Protein AF-A0A1H6DBE1-F1 (afdb_monomer_lite)

Structure (mmCIF, N/CA/C/O backbone):
data_AF-A0A1H6DBE1-F1
#
_entry.id   AF-A0A1H6DBE1-F1
#
loop_
_atom_site.group_PDB
_atom_site.id
_atom_site.type_symbol
_atom_site.label_atom_id
_atom_site.label_alt_id
_atom_site.label_comp_id
_atom_site.label_asym_id
_atom_site.label_entity_id
_atom_site.label_seq_id
_atom_site.pdbx_PDB_ins_code
_atom_site.Cartn_x
_atom_site.Cartn_y
_atom_site.Cartn_z
_atom_site.occupancy
_atom_site.B_iso_or_equiv
_atom_site.auth_seq_id
_atom_site.auth_comp_id
_atom_site.auth_asym_id
_atom_site.auth_atom_id
_atom_site.pdbx_PDB_model_num
ATOM 1 N N . MET A 1 1 ? 1.723 6.134 -10.679 1.00 71.75 1 MET A N 1
ATOM 2 C CA . MET A 1 1 ? 2.268 5.946 -9.319 1.00 71.75 1 MET A CA 1
ATOM 3 C C . MET A 1 1 ? 1.176 5.659 -8.293 1.00 71.75 1 MET A C 1
ATOM 5 O O . MET A 1 1 ? 1.279 4.642 -7.629 1.00 71.75 1 MET A O 1
ATOM 9 N N . VAL A 1 2 ? 0.100 6.456 -8.243 1.00 80.38 2 VAL A N 1
ATOM 10 C CA . VAL A 1 2 ? -1.023 6.272 -7.298 1.00 80.38 2 VAL A CA 1
ATOM 11 C C . VAL A 1 2 ? -1.564 4.836 -7.255 1.00 80.38 2 VAL A C 1
ATOM 13 O O . VAL A 1 2 ? -1.661 4.280 -6.175 1.00 80.38 2 VAL A O 1
ATOM 16 N N . LEU A 1 3 ? -1.821 4.201 -8.408 1.00 84.25 3 LEU A N 1
ATOM 17 C CA . LEU A 1 3 ? -2.303 2.810 -8.471 1.00 84.25 3 LEU A CA 1
ATOM 18 C C . LEU A 1 3 ? -1.393 1.820 -7.725 1.00 84.25 3 LEU A C 1
ATOM 20 O O . LEU A 1 3 ? -1.871 1.004 -6.944 1.00 84.25 3 LEU A O 1
ATOM 24 N N . TRP A 1 4 ? -0.082 1.899 -7.964 1.00 81.94 4 TRP A N 1
ATOM 25 C CA . TRP A 1 4 ? 0.892 1.020 -7.317 1.00 81.94 4 TRP A CA 1
ATOM 26 C C . TRP A 1 4 ? 0.990 1.306 -5.817 1.00 81.94 4 TRP A C 1
ATOM 28 O O . TRP A 1 4 ? 1.005 0.368 -5.029 1.00 81.94 4 TRP A O 1
ATOM 38 N N . THR A 1 5 ? 0.979 2.580 -5.411 1.00 85.25 5 THR A N 1
ATOM 39 C CA . THR A 1 5 ? 0.935 2.971 -3.994 1.00 85.25 5 THR A CA 1
ATOM 40 C C . THR A 1 5 ? -0.313 2.426 -3.302 1.00 85.25 5 THR A C 1
ATOM 42 O O . THR A 1 5 ? -0.200 1.849 -2.229 1.00 85.25 5 THR A O 1
ATOM 45 N N . THR A 1 6 ? -1.490 2.535 -3.924 1.00 88.81 6 THR A N 1
ATOM 46 C CA . THR A 1 6 ? -2.733 1.970 -3.382 1.00 88.81 6 THR A CA 1
ATOM 47 C C . THR A 1 6 ? -2.636 0.457 -3.223 1.00 88.81 6 THR A C 1
ATOM 49 O O . THR A 1 6 ? -2.964 -0.056 -2.160 1.00 88.81 6 THR A O 1
ATOM 52 N N . ARG A 1 7 ? -2.145 -0.252 -4.247 1.00 89.06 7 ARG A N 1
ATOM 53 C CA . ARG A 1 7 ? -2.061 -1.718 -4.229 1.00 89.06 7 ARG A CA 1
ATOM 54 C C . ARG A 1 7 ? -1.073 -2.240 -3.174 1.00 89.06 7 ARG A C 1
ATOM 56 O O . ARG A 1 7 ? -1.335 -3.268 -2.566 1.00 89.06 7 ARG A O 1
ATOM 63 N N . TYR A 1 8 ? 0.029 -1.527 -2.925 1.00 88.31 8 TYR A N 1
ATOM 64 C CA . TYR A 1 8 ? 0.965 -1.873 -1.846 1.00 88.31 8 TYR A CA 1
ATOM 65 C C . TYR A 1 8 ? 0.443 -1.516 -0.451 1.00 88.31 8 TYR A C 1
ATOM 67 O O . TYR A 1 8 ? 0.695 -2.269 0.482 1.00 88.31 8 TYR A O 1
ATOM 75 N N . ILE A 1 9 ? -0.284 -0.402 -0.292 1.00 89.12 9 ILE A N 1
ATOM 76 C CA . ILE A 1 9 ? -0.931 -0.061 0.987 1.00 89.12 9 ILE A CA 1
ATOM 77 C C . ILE A 1 9 ? -1.951 -1.142 1.366 1.00 89.12 9 ILE A C 1
ATOM 79 O O . ILE A 1 9 ? -1.980 -1.563 2.516 1.00 89.12 9 ILE A O 1
ATOM 83 N N . ASP A 1 10 ? -2.744 -1.611 0.403 1.00 89.56 10 ASP A N 1
ATOM 84 C CA . ASP A 1 10 ? -3.721 -2.687 0.605 1.00 89.56 10 ASP A CA 1
ATOM 85 C C . ASP A 1 10 ? -3.042 -3.996 1.044 1.00 89.56 10 ASP A C 1
ATOM 87 O O . ASP A 1 10 ? -3.362 -4.540 2.099 1.00 89.56 10 ASP A O 1
ATOM 91 N N . ALA A 1 11 ? -1.998 -4.419 0.320 1.00 90.75 11 ALA A N 1
ATOM 92 C CA . ALA A 1 11 ? -1.211 -5.597 0.684 1.00 90.75 11 ALA A CA 1
ATOM 93 C C . ALA A 1 11 ? -0.566 -5.485 2.078 1.00 90.75 11 ALA A C 1
ATOM 95 O O . ALA A 1 11 ? -0.509 -6.470 2.811 1.00 90.75 11 ALA A O 1
ATOM 96 N N . ALA A 1 12 ? -0.097 -4.293 2.463 1.00 89.44 12 ALA A N 1
ATOM 97 C CA . ALA A 1 12 ? 0.469 -4.059 3.790 1.00 89.44 12 ALA A CA 1
ATOM 98 C C . ALA A 1 12 ? -0.591 -4.175 4.893 1.00 89.44 12 ALA A C 1
ATOM 100 O O . ALA A 1 12 ? -0.334 -4.774 5.934 1.00 89.44 12 ALA A O 1
ATOM 101 N N . VAL A 1 13 ? -1.796 -3.645 4.667 1.00 89.94 13 VAL A N 1
ATOM 102 C CA . VAL A 1 13 ? -2.910 -3.782 5.615 1.00 89.94 13 VAL A CA 1
ATOM 103 C C . VAL A 1 13 ? -3.278 -5.255 5.814 1.00 89.94 13 VAL A C 1
ATOM 105 O O . VAL A 1 13 ? -3.499 -5.674 6.951 1.00 89.94 13 VAL A O 1
ATOM 108 N N . ASP A 1 14 ? -3.305 -6.049 4.744 1.00 90.56 14 ASP A N 1
ATOM 109 C CA . ASP A 1 14 ? -3.587 -7.483 4.839 1.00 90.56 14 ASP A CA 1
ATOM 110 C C . ASP A 1 14 ? -2.488 -8.256 5.576 1.00 90.56 14 ASP A C 1
ATOM 112 O O . ASP A 1 14 ? -2.804 -9.110 6.409 1.00 90.56 14 ASP A O 1
ATOM 116 N N . GLN A 1 15 ? -1.213 -7.917 5.354 1.00 89.06 15 GLN A N 1
ATOM 117 C CA . GLN A 1 15 ? -0.103 -8.490 6.119 1.00 89.06 15 GLN A CA 1
ATOM 118 C C . GLN A 1 15 ? -0.234 -8.176 7.617 1.00 89.06 15 GLN A C 1
ATOM 120 O O . GLN A 1 15 ? -0.182 -9.092 8.435 1.00 89.06 15 GLN A O 1
ATOM 125 N N . LEU A 1 16 ? -0.474 -6.914 7.990 1.00 88.88 16 LEU A N 1
ATOM 126 C CA . LEU A 1 16 ? -0.610 -6.538 9.401 1.00 88.88 16 LEU A CA 1
ATOM 127 C C . LEU A 1 16 ? -1.790 -7.254 10.080 1.00 88.88 16 LEU A C 1
ATOM 129 O O . LEU A 1 16 ? -1.686 -7.657 11.239 1.00 88.88 16 LEU A O 1
ATOM 133 N N . ARG A 1 17 ? -2.909 -7.449 9.369 1.00 89.31 17 ARG A N 1
ATOM 134 C CA . ARG A 1 17 ? -4.034 -8.252 9.881 1.00 89.31 17 ARG A CA 1
ATOM 135 C C . ARG A 1 17 ? -3.629 -9.705 10.116 1.00 89.31 17 ARG A C 1
ATOM 137 O O . ARG A 1 17 ? -4.015 -10.276 11.132 1.00 89.31 17 ARG A O 1
ATOM 144 N N . ALA A 1 18 ? -2.866 -10.298 9.196 1.00 88.19 18 ALA A N 1
ATOM 145 C CA . ALA A 1 18 ? -2.373 -11.668 9.326 1.00 88.19 18 ALA A CA 1
ATOM 146 C C . ALA A 1 18 ? -1.377 -11.829 10.490 1.00 88.19 18 ALA A C 1
ATOM 148 O O . ALA A 1 18 ? -1.370 -12.865 11.150 1.00 88.19 18 ALA A O 1
ATOM 149 N N . GLU A 1 19 ? -0.592 -10.792 10.785 1.00 88.12 19 GLU A N 1
ATOM 150 C CA . GLU A 1 19 ? 0.318 -10.718 11.939 1.00 88.12 19 GLU A CA 1
ATOM 151 C C . GLU A 1 19 ? -0.416 -10.504 13.280 1.00 88.12 19 GLU A C 1
ATOM 153 O O . GLU A 1 19 ? 0.195 -10.586 14.345 1.00 88.12 19 GLU A O 1
ATOM 158 N N . GLY A 1 20 ? -1.737 -10.292 13.250 1.00 88.56 20 GLY A N 1
ATOM 159 C CA . GLY A 1 20 ? -2.580 -10.154 14.439 1.00 88.56 20 GLY A CA 1
ATOM 160 C C . GLY A 1 20 ? -2.712 -8.721 14.957 1.00 88.56 20 GLY A C 1
ATOM 161 O O . GLY A 1 20 ? -3.189 -8.523 16.076 1.00 88.56 20 GLY A O 1
ATOM 162 N N . HIS A 1 21 ? -2.319 -7.716 14.169 1.00 87.50 21 HIS A N 1
ATOM 163 C CA . HIS A 1 21 ? -2.549 -6.320 14.525 1.00 87.50 21 HIS A CA 1
ATOM 164 C C . HIS A 1 21 ? -4.036 -5.960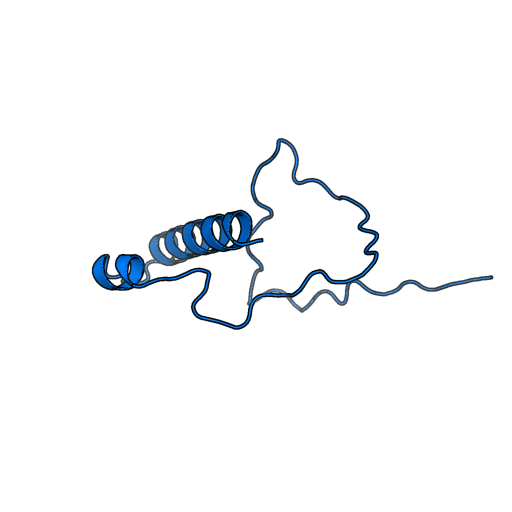 14.419 1.00 87.50 21 HIS A C 1
ATOM 166 O O . HIS A 1 21 ? -4.702 -6.244 13.419 1.00 87.50 21 HIS A O 1
ATOM 172 N N . GLU A 1 22 ? -4.555 -5.278 15.440 1.00 85.25 22 GLU A N 1
ATOM 173 C CA . GLU A 1 22 ? -5.915 -4.743 15.414 1.00 85.25 22 GLU A CA 1
ATOM 174 C C . GLU A 1 22 ? -5.972 -3.534 14.470 1.00 85.25 22 GLU A C 1
ATOM 176 O O . GLU A 1 22 ? -5.493 -2.447 14.789 1.00 85.25 22 GLU A O 1
ATOM 181 N N . ILE A 1 23 ? -6.539 -3.737 13.278 1.00 86.25 23 ILE A N 1
ATOM 182 C CA . ILE A 1 23 ? -6.770 -2.674 12.297 1.00 86.25 23 ILE A CA 1
ATOM 183 C C . ILE A 1 23 ? -8.264 -2.381 12.217 1.00 86.25 23 ILE A C 1
ATOM 185 O O . ILE A 1 23 ? -9.049 -3.194 11.718 1.00 86.25 23 ILE A O 1
ATOM 189 N N . VAL A 1 24 ? -8.652 -1.180 12.644 1.00 89.75 24 VAL A N 1
ATOM 190 C CA . VAL A 1 24 ? -10.032 -0.702 12.548 1.00 89.75 24 VAL A CA 1
ATOM 191 C C . VAL A 1 24 ? -10.348 -0.344 11.094 1.00 89.75 24 VAL A C 1
ATOM 193 O O . VAL A 1 24 ? -9.618 0.401 10.441 1.00 89.75 24 VAL A O 1
ATOM 196 N N . GLY A 1 25 ? -11.467 -0.846 10.565 1.00 83.81 25 GLY A N 1
ATOM 197 C CA . GLY A 1 25 ? -11.873 -0.575 9.178 1.00 83.81 25 GLY A CA 1
ATOM 198 C C . GLY A 1 25 ? -12.077 0.916 8.869 1.00 83.81 25 GLY A C 1
ATOM 199 O O . GLY A 1 25 ? -11.846 1.349 7.742 1.00 83.81 25 GLY A O 1
ATOM 200 N N . GLU A 1 26 ? -12.446 1.716 9.872 1.00 87.12 26 GLU A N 1
ATOM 201 C CA . GLU A 1 26 ? -12.563 3.173 9.748 1.00 87.12 26 GLU A CA 1
ATOM 202 C C . GLU A 1 26 ? -11.213 3.845 9.453 1.00 87.12 26 GLU A C 1
ATOM 204 O O . GLU A 1 26 ? -11.151 4.786 8.660 1.00 87.12 26 GLU A O 1
ATOM 209 N N . ASP A 1 27 ? -10.120 3.337 10.025 1.00 85.25 27 ASP A N 1
ATOM 210 C CA . ASP A 1 27 ? -8.784 3.874 9.771 1.00 85.25 27 ASP A CA 1
ATOM 211 C C . ASP A 1 27 ? -8.314 3.539 8.356 1.00 85.25 27 ASP A C 1
ATOM 213 O O . ASP A 1 27 ? -7.742 4.394 7.678 1.00 85.25 27 ASP A O 1
ATOM 217 N N . VAL A 1 28 ? -8.653 2.344 7.860 1.00 85.25 28 VAL A N 1
ATOM 218 C CA . VAL A 1 28 ? -8.397 1.947 6.467 1.00 85.25 28 VAL A CA 1
ATOM 219 C C . VAL A 1 28 ? -9.155 2.850 5.495 1.00 85.25 28 VAL A C 1
ATOM 221 O O . VAL A 1 28 ? -8.582 3.304 4.509 1.00 85.25 28 VAL A O 1
ATOM 224 N N . ALA A 1 29 ? -10.410 3.197 5.797 1.00 85.88 29 ALA A N 1
ATOM 225 C CA . ALA A 1 29 ? -11.206 4.113 4.975 1.00 85.88 29 ALA A CA 1
ATOM 226 C C . ALA A 1 29 ? -10.639 5.548 4.931 1.00 85.88 29 ALA A C 1
ATOM 228 O O . ALA A 1 29 ? -10.931 6.303 4.003 1.00 85.88 29 ALA A O 1
ATOM 229 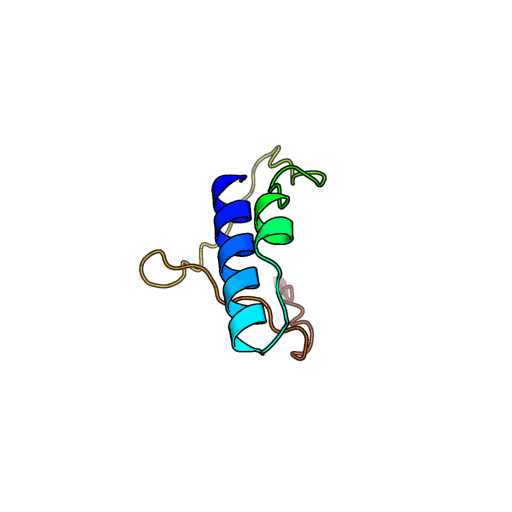N N . ARG A 1 30 ? -9.817 5.931 5.917 1.00 86.50 30 ARG A N 1
ATOM 230 C CA . ARG A 1 30 ? -9.114 7.224 5.967 1.00 86.50 30 ARG A CA 1
ATOM 231 C C . ARG A 1 30 ? -7.743 7.194 5.288 1.00 86.50 30 ARG A C 1
ATOM 233 O O . ARG A 1 30 ? -7.114 8.252 5.159 1.00 86.50 30 ARG A O 1
ATOM 240 N N . LEU A 1 31 ? -7.253 6.027 4.864 1.00 85.12 31 LEU A N 1
ATOM 241 C CA . LEU A 1 31 ? -5.999 5.929 4.124 1.00 85.12 31 LEU A CA 1
ATOM 242 C C . LEU A 1 31 ? -6.151 6.611 2.765 1.00 85.12 31 LEU A C 1
ATOM 244 O O . LEU A 1 31 ? -7.080 6.354 2.005 1.00 85.12 31 LEU A O 1
ATOM 248 N N . SER A 1 32 ? -5.199 7.486 2.448 1.00 84.00 32 SER A N 1
ATOM 249 C CA . SER A 1 32 ? -5.109 8.117 1.138 1.00 84.00 32 SER A CA 1
ATOM 250 C C . SER A 1 32 ? -3.713 7.897 0.563 1.00 84.00 32 SER A C 1
ATOM 252 O O . SER A 1 32 ? -2.732 8.308 1.193 1.00 84.00 32 SER A O 1
ATOM 254 N N . PRO A 1 33 ? -3.596 7.331 -0.653 1.00 78.94 33 PRO A N 1
ATOM 255 C CA . PRO A 1 33 ? -2.311 7.165 -1.340 1.00 78.94 33 PRO A CA 1
ATOM 256 C C . PRO A 1 33 ? -1.658 8.514 -1.696 1.00 78.94 33 PRO A C 1
ATOM 258 O O . PRO A 1 33 ? -0.497 8.571 -2.090 1.00 78.94 33 PRO A O 1
ATOM 261 N N . LEU A 1 34 ? -2.397 9.619 -1.550 1.00 81.56 34 LEU A N 1
ATOM 262 C CA . LEU A 1 34 ? -1.949 10.981 -1.830 1.00 81.56 34 LEU A CA 1
ATOM 263 C C . LEU A 1 34 ? -1.624 11.786 -0.566 1.00 81.56 34 LEU A C 1
ATOM 265 O O . LEU A 1 34 ? -1.235 12.946 -0.674 1.00 81.56 34 LEU A O 1
ATOM 269 N N . LYS A 1 35 ? -1.781 11.202 0.631 1.00 78.75 35 LYS A N 1
ATOM 270 C CA . LYS A 1 35 ? -1.607 11.918 1.907 1.00 78.75 35 LYS A CA 1
ATOM 271 C C . LYS A 1 35 ? -0.192 12.482 2.087 1.00 78.75 35 LYS A C 1
ATOM 273 O O . LYS A 1 35 ? -0.023 13.511 2.734 1.00 78.75 35 LYS A O 1
ATOM 278 N N . HIS A 1 36 ? 0.813 11.826 1.508 1.00 77.12 36 HIS A N 1
ATOM 279 C CA . HIS A 1 36 ? 2.214 12.240 1.569 1.00 77.12 36 HIS A CA 1
ATOM 280 C C . HIS A 1 36 ? 2.752 12.687 0.209 1.00 77.12 36 HIS A C 1
ATOM 282 O O . HIS A 1 36 ? 2.172 12.400 -0.843 1.00 77.12 36 HIS A O 1
ATOM 288 N N . ARG A 1 37 ? 3.890 13.400 0.233 1.00 75.62 37 ARG A N 1
ATOM 289 C CA . ARG A 1 37 ? 4.577 13.840 -0.985 1.00 75.62 37 ARG A CA 1
ATOM 290 C C . ARG A 1 37 ? 4.862 12.616 -1.852 1.00 75.62 37 ARG A C 1
ATOM 292 O O . ARG A 1 37 ? 5.533 11.678 -1.443 1.00 75.62 37 ARG A O 1
ATOM 299 N N . ASN A 1 38 ? 4.309 12.658 -3.049 1.00 74.25 38 ASN A N 1
ATOM 300 C CA . ASN A 1 38 ? 4.431 11.615 -4.045 1.00 74.25 38 ASN A CA 1
ATOM 301 C C . ASN A 1 38 ? 5.802 11.737 -4.744 1.00 74.25 38 ASN A C 1
ATOM 303 O O . ASN A 1 38 ? 6.280 12.854 -4.967 1.00 74.25 38 ASN A O 1
ATOM 307 N N . LEU A 1 39 ? 6.445 10.608 -5.074 1.00 75.31 39 LEU A N 1
ATOM 308 C CA . LEU A 1 39 ? 7.677 10.614 -5.865 1.00 75.31 39 LEU A CA 1
ATOM 309 C C . LEU A 1 39 ? 7.365 11.187 -7.254 1.00 75.31 39 LEU A C 1
ATOM 311 O O . LEU A 1 39 ? 6.575 10.632 -8.019 1.00 75.31 39 LEU A O 1
ATOM 315 N N . ASN A 1 40 ? 7.979 12.321 -7.578 1.00 75.19 40 ASN A N 1
ATOM 316 C CA . ASN A 1 40 ? 7.860 12.915 -8.902 1.00 75.19 40 ASN A CA 1
ATOM 317 C C . ASN A 1 40 ? 8.870 12.249 -9.835 1.00 75.19 40 ASN A C 1
ATOM 319 O O . ASN A 1 40 ? 10.068 12.487 -9.727 1.00 75.19 40 ASN A O 1
ATOM 323 N N . VAL A 1 41 ? 8.375 11.434 -10.763 1.00 73.50 41 VAL A N 1
ATOM 324 C CA . VAL A 1 41 ? 9.177 10.767 -11.800 1.00 73.50 41 VAL A CA 1
ATOM 325 C C . VAL A 1 41 ? 9.486 11.721 -12.960 1.00 73.50 41 VAL A C 1
ATOM 327 O O . VAL A 1 41 ? 9.043 11.527 -14.089 1.00 73.50 41 VAL A O 1
ATOM 330 N N . LEU A 1 42 ? 10.208 12.804 -12.672 1.00 82.06 42 LEU A N 1
ATOM 331 C CA . LEU A 1 42 ? 10.643 13.778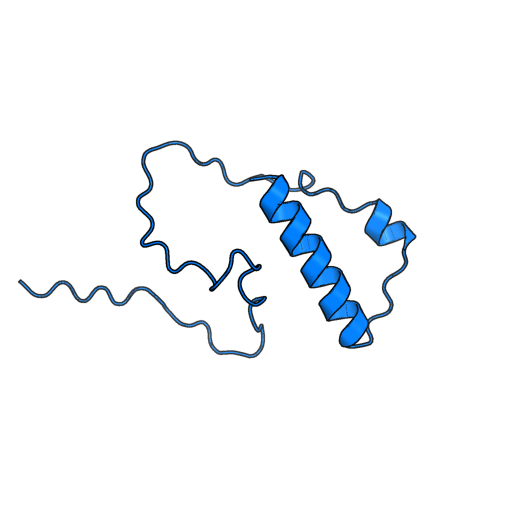 -13.675 1.00 82.06 42 LEU A CA 1
ATOM 332 C C . LEU A 1 42 ? 12.055 13.432 -14.151 1.00 82.06 42 LEU A C 1
ATOM 334 O O . LEU A 1 42 ? 12.982 13.383 -13.352 1.00 82.06 42 LEU A O 1
ATOM 338 N N . GLY A 1 43 ? 12.221 13.218 -15.455 1.00 84.62 43 GLY A N 1
ATOM 339 C CA . GLY A 1 43 ? 13.502 12.851 -16.057 1.00 84.62 43 GLY A CA 1
ATOM 340 C C . GLY A 1 43 ? 13.467 11.474 -16.710 1.00 84.62 43 GLY A C 1
ATOM 341 O O . GLY A 1 43 ? 12.404 10.894 -16.933 1.00 84.62 43 GLY A O 1
ATOM 342 N N . ARG A 1 44 ? 14.645 10.967 -17.073 1.00 87.38 44 ARG A N 1
ATOM 343 C CA . ARG A 1 44 ? 14.798 9.705 -17.795 1.00 87.38 44 ARG A CA 1
ATOM 344 C C . ARG A 1 44 ? 15.383 8.672 -16.838 1.00 87.38 44 ARG A C 1
ATOM 346 O O . ARG A 1 44 ? 16.549 8.760 -16.481 1.00 87.38 44 ARG A O 1
ATOM 353 N N . TYR A 1 45 ? 14.551 7.725 -16.422 1.00 80.25 45 TYR A N 1
ATOM 354 C CA . TYR A 1 45 ? 14.939 6.629 -15.541 1.00 80.25 45 TYR A CA 1
ATOM 355 C C . TYR A 1 45 ? 15.070 5.344 -16.356 1.00 80.25 45 TYR A C 1
ATOM 357 O O . TYR A 1 45 ? 14.207 5.048 -17.186 1.00 80.25 45 TYR A O 1
ATOM 365 N N . SER A 1 46 ? 16.144 4.594 -16.122 1.00 80.56 46 SER A N 1
ATOM 366 C CA . SER A 1 46 ? 16.320 3.240 -16.643 1.00 80.56 46 SER A CA 1
ATOM 367 C C . SER A 1 46 ? 16.219 2.279 -15.470 1.00 80.56 46 SER A C 1
ATOM 369 O O . SER A 1 46 ? 16.945 2.435 -14.495 1.00 80.56 46 SER A O 1
ATOM 371 N N . PHE A 1 47 ? 15.311 1.312 -15.554 1.00 72.94 47 PHE A N 1
ATOM 372 C CA . PHE A 1 47 ? 15.177 0.256 -14.559 1.00 72.94 47 PHE A CA 1
ATOM 373 C C . PHE A 1 47 ? 15.423 -1.079 -15.252 1.00 72.94 47 PHE A C 1
ATOM 375 O O . PHE A 1 47 ? 14.756 -1.395 -16.240 1.00 72.94 47 PHE A O 1
ATOM 382 N N . THR A 1 48 ? 16.341 -1.884 -14.726 1.00 75.69 48 THR A N 1
ATOM 383 C CA . THR A 1 48 ? 16.421 -3.310 -15.046 1.00 75.69 48 THR A CA 1
ATOM 384 C C . THR A 1 48 ? 15.210 -3.983 -14.415 1.00 75.69 48 THR A C 1
ATOM 386 O O . THR A 1 48 ? 15.122 -4.184 -13.205 1.00 75.69 48 THR A O 1
ATOM 389 N N . ALA A 1 49 ? 14.198 -4.254 -15.236 1.00 65.12 49 ALA A N 1
ATOM 390 C CA . ALA A 1 49 ? 12.960 -4.848 -14.768 1.00 65.12 49 ALA A CA 1
ATOM 391 C C . ALA A 1 49 ? 13.194 -6.306 -14.3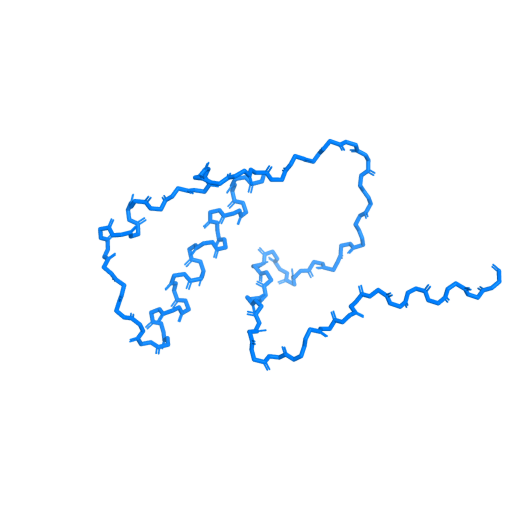40 1.00 65.12 49 ALA A C 1
ATOM 393 O O . ALA A 1 49 ? 13.063 -7.228 -15.137 1.00 65.12 49 ALA A O 1
ATOM 394 N N . SER A 1 50 ? 13.475 -6.524 -13.058 1.00 67.31 50 SER A N 1
ATOM 395 C CA . SER A 1 50 ? 13.190 -7.790 -12.387 1.00 67.31 50 SER A CA 1
ATOM 396 C C . SER A 1 50 ? 11.680 -7.851 -12.140 1.00 67.31 50 SER A C 1
ATOM 398 O O . SER A 1 50 ? 11.174 -7.465 -11.087 1.00 67.31 50 SER A O 1
ATOM 400 N N . THR A 1 51 ? 10.906 -8.206 -13.168 1.00 60.03 51 THR A N 1
ATOM 401 C CA . THR A 1 51 ? 9.458 -8.399 -13.017 1.00 60.03 51 THR A CA 1
ATOM 402 C C . THR A 1 51 ? 9.200 -9.514 -12.011 1.00 60.03 51 THR A C 1
ATOM 404 O O . THR A 1 51 ? 9.693 -10.625 -12.202 1.00 60.03 51 THR A O 1
ATOM 407 N N . ALA A 1 52 ? 8.396 -9.241 -10.978 1.00 62.09 52 ALA A N 1
ATOM 408 C CA . ALA A 1 52 ? 7.772 -10.305 -10.198 1.00 62.09 52 ALA A CA 1
ATOM 409 C C . ALA A 1 52 ? 7.027 -11.223 -11.180 1.00 62.09 52 ALA A C 1
ATOM 411 O O . ALA A 1 52 ? 6.284 -10.738 -12.043 1.00 62.09 52 ALA A O 1
ATOM 412 N N . ALA A 1 53 ? 7.312 -12.525 -11.124 1.00 57.16 53 ALA A N 1
ATOM 413 C CA . ALA A 1 53 ? 6.791 -13.486 -12.087 1.00 57.16 53 ALA A CA 1
ATOM 414 C C . ALA A 1 53 ? 5.256 -13.381 -12.147 1.00 57.16 53 ALA A C 1
ATOM 416 O O . ALA A 1 53 ? 4.593 -13.522 -11.131 1.00 57.16 53 ALA A O 1
ATOM 417 N N . GLY A 1 54 ? 4.695 -13.091 -13.326 1.00 64.06 54 GLY A N 1
ATOM 418 C CA . GLY A 1 54 ? 3.242 -13.141 -13.550 1.00 64.06 54 GLY A CA 1
ATOM 419 C C . GLY A 1 54 ? 2.442 -11.850 -13.334 1.00 64.06 54 GLY A C 1
ATOM 420 O O . GLY A 1 54 ? 1.239 -11.863 -13.573 1.00 64.06 54 GLY A O 1
ATOM 421 N N . GLY A 1 55 ? 3.065 -10.723 -12.967 1.00 68.25 55 GLY A N 1
ATOM 422 C CA . GLY A 1 55 ? 2.334 -9.459 -12.739 1.00 68.25 55 GLY A CA 1
ATOM 423 C C . GLY A 1 55 ? 1.784 -9.294 -11.318 1.00 68.25 55 GLY A C 1
ATOM 424 O O . GLY A 1 55 ? 0.951 -8.414 -11.063 1.00 68.25 55 GLY A O 1
ATOM 425 N N . ASP A 1 56 ? 2.277 -10.117 -10.397 1.00 77.38 56 ASP A N 1
ATOM 426 C CA . ASP A 1 56 ? 2.039 -9.989 -8.968 1.00 77.38 56 ASP A CA 1
ATOM 427 C C . ASP A 1 56 ? 2.818 -8.821 -8.345 1.00 77.38 56 ASP A C 1
ATOM 429 O O . ASP A 1 56 ? 3.729 -8.232 -8.941 1.00 77.38 56 ASP A O 1
ATOM 433 N N . LEU A 1 57 ? 2.413 -8.445 -7.129 1.00 82.25 57 LEU A N 1
ATOM 434 C CA . LEU A 1 57 ? 3.157 -7.487 -6.316 1.00 82.25 57 LEU A CA 1
ATOM 435 C C . LEU A 1 57 ? 4.522 -8.079 -5.951 1.00 82.25 57 LEU A C 1
ATOM 437 O O . LEU A 1 57 ? 4.638 -9.283 -5.719 1.00 82.25 57 LEU A O 1
ATOM 441 N N . ARG A 1 58 ? 5.557 -7.234 -5.849 1.00 83.62 58 ARG A N 1
ATOM 442 C CA . ARG A 1 58 ? 6.794 -7.686 -5.203 1.00 83.62 58 ARG A CA 1
ATOM 443 C C . ARG A 1 58 ? 6.494 -7.973 -3.724 1.00 83.62 58 ARG A C 1
ATOM 445 O O . ARG A 1 58 ? 5.620 -7.305 -3.163 1.00 83.62 58 ARG A O 1
ATOM 452 N N . PRO A 1 59 ? 7.208 -8.919 -3.095 1.00 85.12 59 PRO A N 1
ATOM 453 C CA . PRO A 1 59 ? 7.102 -9.140 -1.658 1.00 85.12 59 PRO A CA 1
ATOM 454 C C . PRO A 1 59 ? 7.288 -7.832 -0.882 1.00 85.12 59 PRO A C 1
ATOM 456 O O . PRO A 1 59 ? 8.109 -6.991 -1.261 1.00 85.12 59 PRO A O 1
ATOM 459 N N . LEU A 1 60 ? 6.511 -7.657 0.187 1.00 86.12 60 LEU A N 1
ATOM 460 C CA . LEU A 1 60 ? 6.687 -6.534 1.103 1.00 86.12 60 LEU A CA 1
ATOM 461 C C . LEU A 1 60 ? 8.055 -6.647 1.786 1.00 86.12 60 LEU A C 1
ATOM 463 O O . LEU A 1 60 ? 8.541 -7.750 2.038 1.00 86.12 60 LEU A O 1
ATOM 467 N N . ARG A 1 61 ? 8.701 -5.501 2.029 1.00 82.44 61 ARG A N 1
ATOM 468 C CA . ARG A 1 61 ? 10.043 -5.465 2.621 1.00 82.44 61 ARG A CA 1
ATOM 469 C C . ARG A 1 61 ? 9.983 -5.992 4.054 1.00 82.44 61 ARG A C 1
ATOM 471 O O . ARG A 1 61 ? 9.175 -5.508 4.843 1.00 82.44 61 ARG A O 1
ATOM 478 N N . ASP A 1 62 ? 10.856 -6.939 4.378 1.00 79.31 62 ASP A N 1
ATOM 479 C CA . ASP A 1 62 ? 11.040 -7.404 5.750 1.00 79.31 62 ASP A CA 1
ATOM 480 C C . ASP A 1 62 ? 11.839 -6.355 6.536 1.00 79.31 62 ASP A C 1
ATOM 482 O O . ASP A 1 62 ? 12.921 -5.941 6.120 1.00 79.31 62 ASP A O 1
ATOM 486 N N . LEU A 1 63 ? 11.282 -5.896 7.656 1.00 71.75 63 LEU A N 1
ATOM 487 C CA . LEU A 1 63 ? 11.908 -4.910 8.540 1.00 71.75 63 LEU A CA 1
ATOM 488 C C . LEU A 1 63 ? 12.948 -5.542 9.480 1.00 71.75 63 LEU A C 1
ATOM 490 O O . LEU A 1 63 ? 13.732 -4.816 10.086 1.00 71.75 63 LEU A O 1
ATOM 494 N N . ALA A 1 64 ? 12.940 -6.871 9.624 1.00 73.75 64 ALA A N 1
ATOM 495 C CA . ALA A 1 64 ? 13.894 -7.628 10.430 1.00 73.75 64 ALA A CA 1
ATOM 496 C C . ALA A 1 64 ? 15.098 -8.135 9.618 1.00 73.75 64 ALA A C 1
ATOM 498 O O . ALA A 1 64 ? 16.109 -8.534 10.203 1.00 73.75 64 ALA A O 1
ATOM 499 N N . ALA A 1 65 ? 15.007 -8.119 8.286 1.00 68.00 65 ALA A N 1
ATOM 500 C CA . ALA A 1 65 ? 16.126 -8.439 7.414 1.00 68.00 65 ALA A CA 1
ATOM 501 C C . ALA A 1 65 ? 17.160 -7.294 7.429 1.00 68.00 65 ALA A C 1
ATOM 503 O O . ALA A 1 65 ? 16.771 -6.124 7.463 1.00 68.00 65 ALA A O 1
ATOM 504 N N . PRO A 1 66 ? 18.475 -7.595 7.399 1.00 61.50 66 PRO A N 1
ATOM 505 C CA . PRO A 1 66 ? 19.482 -6.558 7.203 1.00 61.50 66 PRO A CA 1
ATOM 506 C C . PRO A 1 66 ? 19.192 -5.818 5.890 1.00 61.50 66 PRO A C 1
ATOM 508 O O . PRO A 1 66 ? 18.854 -6.466 4.898 1.00 61.50 66 PRO A O 1
ATOM 511 N N . GLU A 1 67 ? 19.298 -4.481 5.892 1.00 59.19 67 GLU A N 1
ATOM 512 C CA . GLU A 1 67 ? 19.259 -3.677 4.661 1.00 59.19 67 GLU A CA 1
ATOM 513 C C . GLU A 1 67 ? 20.251 -4.308 3.681 1.00 59.19 67 GLU A C 1
ATOM 515 O O . GLU A 1 67 ? 21.453 -4.358 3.946 1.00 59.19 67 GLU A O 1
ATOM 520 N N . LEU A 1 68 ? 19.742 -4.873 2.590 1.00 59.53 68 LEU A N 1
ATOM 521 C CA . LEU A 1 68 ? 20.604 -5.270 1.496 1.00 59.53 68 LEU A CA 1
ATOM 522 C C . LEU A 1 68 ? 20.996 -3.966 0.813 1.00 59.53 68 LEU A C 1
ATOM 524 O O . LEU A 1 68 ? 20.156 -3.329 0.177 1.00 59.53 68 LEU A O 1
ATOM 528 N N . ASP A 1 69 ? 22.252 -3.563 0.993 1.00 55.94 69 ASP A N 1
ATOM 529 C CA . ASP A 1 69 ? 22.907 -2.555 0.167 1.00 55.94 69 ASP A CA 1
ATOM 530 C C . ASP A 1 69 ? 22.976 -3.112 -1.269 1.00 55.94 69 ASP A C 1
ATOM 532 O O . ASP A 1 69 ? 23.988 -3.651 -1.713 1.00 55.94 69 ASP A O 1
ATOM 536 N N . GLU A 1 70 ? 21.858 -3.074 -1.993 1.00 58.47 70 GLU A N 1
ATOM 537 C CA . GLU A 1 70 ? 21.798 -3.399 -3.417 1.00 58.47 70 GLU A CA 1
ATOM 538 C C . GLU A 1 70 ? 22.321 -2.203 -4.220 1.00 58.47 70 GLU A C 1
ATOM 540 O O . GLU A 1 70 ? 21.547 -1.571 -4.920 1.00 58.47 70 GLU A O 1
ATOM 545 N N . ASP A 1 71 ? 23.609 -1.875 -4.081 1.00 52.62 71 ASP A N 1
ATOM 546 C CA . ASP A 1 71 ? 24.365 -0.996 -4.989 1.00 52.62 71 ASP A CA 1
ATOM 547 C C . ASP A 1 71 ? 25.890 -1.221 -4.798 1.00 52.62 71 ASP A C 1
ATOM 549 O O . ASP A 1 71 ? 26.643 -0.300 -4.489 1.00 52.62 71 ASP A O 1
ATOM 553 N N . ASP A 1 72 ? 26.376 -2.457 -4.980 1.00 50.72 72 ASP A N 1
ATOM 554 C CA . ASP A 1 72 ? 27.778 -2.696 -5.377 1.00 50.72 72 ASP A CA 1
ATOM 555 C C . ASP A 1 72 ? 27.813 -2.904 -6.897 1.00 50.72 72 ASP A C 1
ATOM 557 O O . ASP A 1 72 ? 27.893 -4.023 -7.400 1.00 50.72 72 ASP A O 1
ATOM 561 N N . ASP A 1 73 ? 27.695 -1.809 -7.654 1.00 46.09 73 ASP A N 1
ATOM 562 C CA . ASP A 1 73 ? 28.224 -1.775 -9.019 1.00 46.09 73 ASP A CA 1
ATOM 563 C C . ASP A 1 73 ? 29.719 -1.470 -8.909 1.00 46.09 73 ASP A C 1
ATOM 565 O O . ASP A 1 73 ? 30.179 -0.333 -9.034 1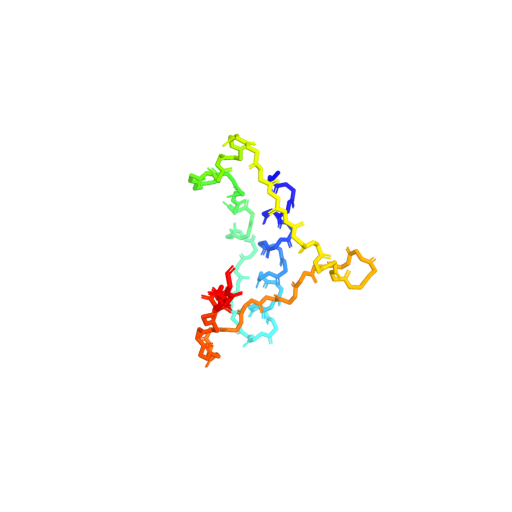.00 46.09 73 ASP A O 1
ATOM 569 N N . GLY A 1 74 ? 30.486 -2.513 -8.590 1.00 46.97 74 GLY A N 1
ATOM 570 C CA . GLY A 1 74 ?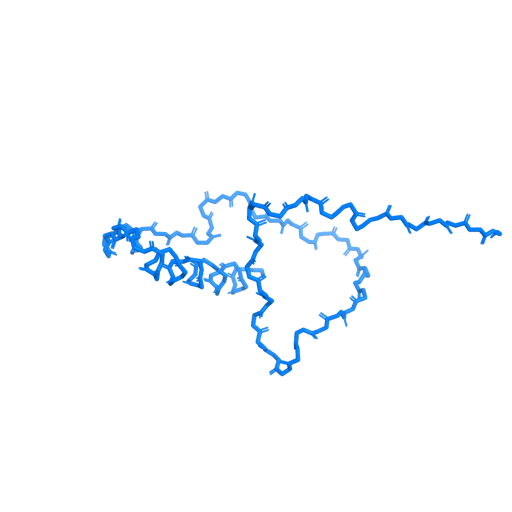 31.925 -2.530 -8.779 1.00 46.97 74 GLY A CA 1
ATOM 571 C C . GLY A 1 74 ? 32.242 -2.391 -10.266 1.00 46.97 74 GLY A C 1
ATOM 572 O O . GLY A 1 74 ? 32.479 -3.386 -10.950 1.00 46.97 74 GLY A O 1
ATOM 573 N N . GLY A 1 75 ? 32.264 -1.152 -10.757 1.00 41.06 75 GLY A N 1
ATOM 574 C CA . GLY A 1 75 ? 32.819 -0.800 -12.056 1.00 41.06 75 GLY A CA 1
ATOM 575 C C . GLY A 1 75 ? 34.307 -1.145 -12.095 1.00 41.06 75 GLY A C 1
ATOM 576 O O . GLY A 1 75 ? 35.149 -0.367 -11.648 1.00 41.06 75 GLY A O 1
ATOM 577 N N . GLN A 1 76 ? 34.623 -2.336 -12.600 1.00 42.78 76 GLN A N 1
ATOM 578 C CA . GLN A 1 76 ? 35.946 -2.674 -13.109 1.00 42.78 76 GLN A CA 1
ATOM 579 C C . GLN A 1 76 ? 35.982 -2.398 -14.619 1.00 42.78 76 GLN A C 1
ATOM 581 O O . GLN A 1 76 ? 35.097 -2.848 -15.346 1.00 42.78 76 GLN A O 1
ATOM 586 N N . GLU A 1 77 ? 37.063 -1.712 -15.009 1.00 39.12 77 GLU A N 1
ATOM 587 C CA . GLU A 1 77 ? 37.534 -1.276 -16.344 1.00 39.12 77 GLU A CA 1
ATOM 588 C C . GLU A 1 77 ? 37.028 0.066 -16.904 1.00 39.12 77 GLU A C 1
ATOM 590 O O . GLU A 1 77 ? 35.857 0.193 -17.323 1.00 39.12 77 GLU A O 1
#

InterPro domains:
  IPR002513 Tn3 transposase DDE domain [PF01526] (1-45)

pLDDT: mean 76.29, std 13.54, range [39.12, 90.75]

Secondary structure (DSSP, 8-state):
-HHHHHHHHHHHHHHHHHTT----HHHHHT--TTSSPPP---S-------PPGGGPPPPPPPSSS------------

Radius of gyration: 16.5 Å; chains: 1; bounding box: 50×27×33 Å

Foldseek 3Di:
DQVLLVVVVVVVVVVCVVVVDDDDVVVVVVDGSVPDDDDDPPDDDDDPDPDDPPNDDDDDDDPPDPPPPPDPPVDDD

Sequence (77 aa):
MVLWTTRYIDAAVDQLRAEGHEIVGEDVARLSPLKHRNLNVLGRYSFTASTAAGGDLRPLRDLAAPELDEDDDGGQE

Organism: NCBI:txid1992